Protein AF-A0A552FGT2-F1 (afdb_monomer_lite)

Organism: NCBI:txid2486250

pLDDT: mean 90.69, std 7.22, range [56.94, 96.44]

Radius of gyration: 16.41 Å; chains: 1; bounding box: 35×27×51 Å

Structure (mmCIF, N/CA/C/O backbone):
data_AF-A0A552FGT2-F1
#
_entry.id   AF-A0A552FGT2-F1
#
loop_
_atom_site.group_PDB
_atom_site.id
_atom_site.type_symbol
_atom_site.label_atom_id
_atom_site.label_alt_id
_atom_site.label_comp_id
_atom_site.label_asym_id
_atom_site.label_entity_id
_atom_site.label_seq_id
_atom_site.pdbx_PDB_ins_code
_atom_site.Cartn_x
_atom_site.Cartn_y
_atom_site.Cartn_z
_atom_site.occupancy
_atom_site.B_iso_or_equiv
_atom_site.auth_seq_id
_atom_site.auth_comp_id
_atom_site.auth_asym_id
_atom_site.auth_atom_id
_atom_site.pdbx_PDB_model_num
ATOM 1 N N . MET A 1 1 ? 6.208 9.412 2.079 1.00 71.12 1 MET A N 1
ATOM 2 C CA . MET A 1 1 ? 6.121 8.858 0.702 1.00 71.12 1 MET A CA 1
ATOM 3 C C . MET A 1 1 ? 7.416 8.934 -0.080 1.00 71.12 1 MET A C 1
ATOM 5 O O . MET A 1 1 ? 7.791 7.931 -0.673 1.00 71.12 1 MET A O 1
ATOM 9 N N . THR A 1 2 ? 8.082 10.089 -0.106 1.00 81.69 2 THR A N 1
ATOM 10 C CA . THR A 1 2 ? 9.327 10.293 -0.861 1.00 81.69 2 THR A CA 1
ATOM 11 C C . THR A 1 2 ? 10.428 9.327 -0.417 1.00 81.69 2 THR A C 1
ATOM 13 O O . THR A 1 2 ? 11.010 8.651 -1.255 1.00 81.69 2 THR A O 1
ATOM 16 N N . GLU A 1 3 ? 10.613 9.148 0.892 1.00 89.75 3 GLU A N 1
ATOM 17 C CA . GLU A 1 3 ? 11.582 8.196 1.461 1.00 89.75 3 GLU A CA 1
ATOM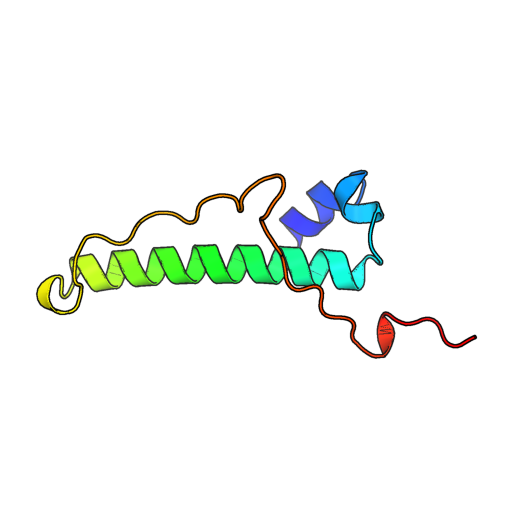 18 C C . GLU A 1 3 ? 11.300 6.743 1.056 1.00 89.75 3 GLU A C 1
ATOM 20 O O . GLU A 1 3 ? 12.181 6.070 0.534 1.00 89.75 3 GLU A O 1
ATOM 25 N N . LEU A 1 4 ? 10.052 6.278 1.204 1.00 88.00 4 LEU A N 1
ATOM 26 C CA . LEU A 1 4 ? 9.655 4.915 0.830 1.00 88.00 4 LEU A CA 1
ATOM 27 C C . LEU A 1 4 ? 9.859 4.647 -0.668 1.00 88.00 4 LEU A C 1
ATOM 29 O O . LEU A 1 4 ? 10.322 3.580 -1.060 1.00 88.00 4 LEU A O 1
ATOM 33 N N . HIS A 1 5 ? 9.544 5.630 -1.513 1.00 90.00 5 HIS A N 1
ATOM 34 C CA . HIS A 1 5 ? 9.837 5.556 -2.939 1.00 90.00 5 HIS A CA 1
ATOM 35 C C . HIS A 1 5 ? 11.346 5.455 -3.197 1.00 90.00 5 HIS A C 1
ATOM 37 O O . HIS A 1 5 ? 11.767 4.584 -3.953 1.00 90.00 5 HIS A O 1
ATOM 43 N N . HIS A 1 6 ? 12.166 6.302 -2.572 1.00 92.81 6 HIS A N 1
ATOM 44 C CA . HIS A 1 6 ? 13.616 6.268 -2.763 1.00 92.81 6 HIS A CA 1
ATOM 45 C C . HIS A 1 6 ? 14.260 4.976 -2.261 1.00 92.81 6 HIS A C 1
ATOM 47 O O . HIS A 1 6 ? 15.200 4.509 -2.900 1.00 92.81 6 HIS A O 1
ATOM 53 N N . ALA A 1 7 ? 13.733 4.390 -1.187 1.00 94.31 7 ALA A N 1
ATOM 54 C CA . ALA A 1 7 ? 14.201 3.118 -0.650 1.00 94.31 7 ALA A CA 1
ATOM 55 C C . ALA A 1 7 ? 13.855 1.928 -1.561 1.00 94.31 7 ALA A C 1
ATOM 57 O O . ALA A 1 7 ? 14.636 0.989 -1.665 1.00 94.31 7 ALA A O 1
ATOM 58 N N . LEU A 1 8 ? 12.695 1.961 -2.227 1.00 93.75 8 LEU A N 1
ATOM 59 C CA . LEU A 1 8 ? 12.186 0.820 -2.995 1.00 93.75 8 LEU A CA 1
ATOM 60 C C . LEU A 1 8 ? 12.401 0.927 -4.506 1.00 93.75 8 LEU A C 1
ATOM 62 O O . LEU A 1 8 ? 12.277 -0.080 -5.188 1.00 93.75 8 LEU A O 1
ATOM 66 N N . LYS A 1 9 ? 12.737 2.101 -5.059 1.00 93.69 9 LYS A N 1
ATOM 67 C CA . LYS A 1 9 ? 12.813 2.314 -6.522 1.00 93.69 9 LYS A CA 1
ATOM 68 C C . LYS A 1 9 ? 13.777 1.379 -7.271 1.00 93.69 9 LYS A C 1
ATOM 70 O O . LYS A 1 9 ? 13.661 1.232 -8.487 1.00 93.69 9 LYS A O 1
ATOM 75 N N . THR A 1 10 ? 14.754 0.801 -6.574 1.00 95.12 10 THR A N 1
ATOM 76 C CA . THR A 1 10 ? 15.746 -0.134 -7.128 1.00 95.12 10 THR A CA 1
ATOM 77 C C . THR A 1 10 ? 15.383 -1.602 -6.914 1.00 95.12 10 THR A C 1
ATOM 79 O O . THR A 1 10 ? 16.109 -2.469 -7.391 1.00 95.12 10 THR A O 1
ATOM 82 N N . SER A 1 11 ? 14.296 -1.910 -6.200 1.00 96.00 11 SER A N 1
ATOM 83 C CA . SER A 1 11 ? 13.899 -3.295 -5.956 1.00 96.00 11 SER A CA 1
ATOM 84 C C . SER A 1 11 ? 13.270 -3.928 -7.198 1.00 96.00 11 SER A C 1
ATOM 86 O O . SER A 1 11 ? 12.607 -3.254 -7.993 1.00 96.00 11 SER A O 1
ATOM 88 N N . ALA A 1 12 ? 13.436 -5.247 -7.333 1.00 96.25 12 ALA A N 1
ATOM 89 C CA . ALA A 1 12 ? 12.850 -6.014 -8.429 1.00 96.25 12 ALA A CA 1
ATOM 90 C C . ALA A 1 12 ? 11.321 -5.849 -8.484 1.00 96.25 12 ALA A C 1
ATOM 92 O O . ALA A 1 12 ? 10.766 -5.586 -9.547 1.00 96.25 12 ALA A O 1
ATOM 93 N N . ASP A 1 13 ? 10.647 -5.904 -7.331 1.00 91.88 13 ASP A N 1
ATOM 94 C CA . ASP A 1 13 ? 9.189 -5.759 -7.243 1.00 91.88 13 ASP A CA 1
ATOM 95 C C . ASP A 1 13 ? 8.705 -4.376 -7.689 1.00 91.88 13 ASP A C 1
ATOM 97 O O . ASP A 1 13 ? 7.660 -4.247 -8.327 1.00 91.88 13 ASP A O 1
ATOM 101 N N . TYR A 1 14 ? 9.458 -3.321 -7.364 1.00 93.94 14 TYR A N 1
ATOM 102 C CA . TYR A 1 14 ? 9.105 -1.967 -7.772 1.00 93.94 14 TYR A CA 1
ATOM 103 C C . TYR A 1 14 ? 9.289 -1.772 -9.279 1.00 93.94 14 TYR A C 1
ATOM 105 O O . TYR A 1 14 ? 8.474 -1.099 -9.913 1.00 93.94 14 TYR A O 1
ATOM 113 N N . GLN A 1 15 ? 10.350 -2.351 -9.844 1.00 94.50 15 GLN A N 1
ATOM 114 C CA . GLN A 1 15 ? 10.679 -2.256 -11.267 1.00 94.50 15 GLN A CA 1
ATOM 115 C C . GLN A 1 15 ? 9.863 -3.215 -12.146 1.00 94.50 15 GLN A C 1
ATOM 117 O O . GLN A 1 15 ? 9.806 -3.022 -13.358 1.00 94.50 15 GLN A O 1
ATOM 122 N N . ALA A 1 16 ? 9.177 -4.196 -11.551 1.00 94.12 16 ALA A N 1
ATOM 123 C CA . ALA A 1 16 ? 8.274 -5.106 -12.255 1.00 94.12 16 ALA A CA 1
ATOM 124 C C . ALA A 1 16 ? 7.055 -4.399 -12.881 1.00 94.12 16 ALA A C 1
ATOM 126 O O . ALA A 1 16 ? 6.382 -4.963 -13.743 1.00 94.12 16 ALA A O 1
ATOM 127 N N . LEU A 1 17 ? 6.755 -3.168 -12.455 1.00 91.94 17 LEU A N 1
ATOM 128 C CA . LEU A 1 17 ? 5.698 -2.325 -13.010 1.00 91.94 17 LEU A CA 1
ATOM 129 C C . LEU A 1 17 ? 6.276 -0.969 -13.447 1.00 91.94 17 LEU A C 1
A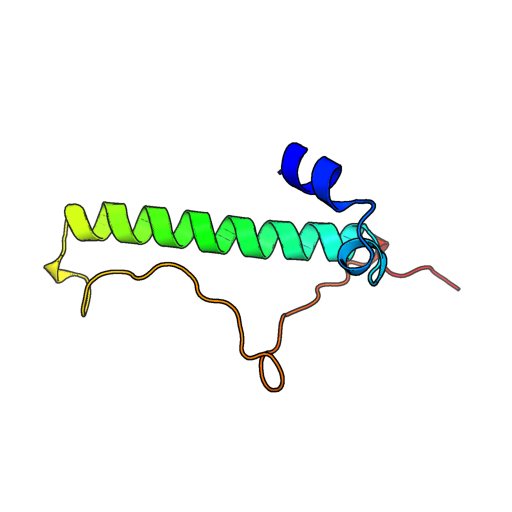TOM 131 O O . LEU A 1 17 ? 7.309 -0.537 -12.928 1.00 91.94 17 LEU A O 1
ATOM 135 N N . PRO A 1 18 ? 5.597 -0.233 -14.351 1.00 91.81 18 PRO A N 1
ATOM 136 C CA . PRO A 1 18 ? 5.978 1.142 -14.646 1.00 91.81 18 PRO A CA 1
ATOM 137 C C . PRO A 1 18 ? 6.050 1.961 -13.354 1.00 91.81 18 PRO A C 1
ATOM 139 O O . PRO A 1 18 ? 5.119 1.921 -12.549 1.00 91.81 18 PRO A O 1
ATOM 142 N N . ALA A 1 19 ? 7.113 2.750 -13.173 1.00 90.81 19 ALA A N 1
ATOM 143 C CA . ALA A 1 19 ? 7.403 3.427 -11.902 1.00 90.81 19 ALA A CA 1
ATOM 144 C C . ALA A 1 19 ? 6.201 4.205 -11.332 1.00 90.81 19 ALA A C 1
ATOM 146 O O . ALA A 1 19 ? 5.927 4.157 -10.134 1.00 90.81 19 ALA A O 1
ATOM 147 N N . LYS A 1 20 ? 5.417 4.870 -12.191 1.00 89.44 20 LYS A N 1
ATOM 148 C C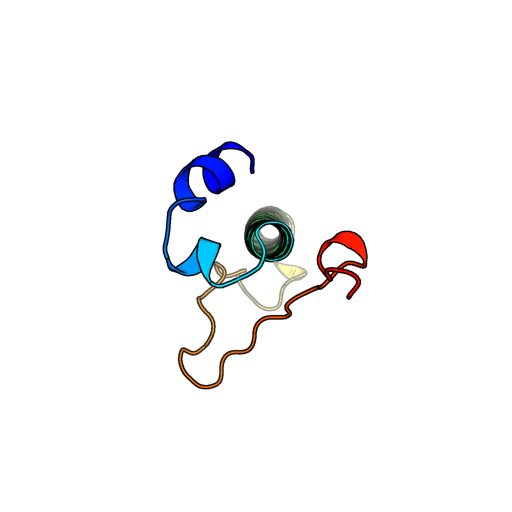A . LYS A 1 20 ? 4.194 5.584 -11.782 1.00 89.44 20 LYS A CA 1
ATOM 149 C C . LYS A 1 20 ? 3.142 4.655 -11.168 1.00 89.44 20 LYS A C 1
ATOM 151 O O . LYS A 1 20 ? 2.508 5.030 -10.186 1.00 89.44 20 LYS A O 1
ATOM 156 N N . VAL A 1 21 ? 2.969 3.452 -11.711 1.00 92.31 21 VAL A N 1
ATOM 157 C CA . VAL A 1 21 ? 2.041 2.441 -11.182 1.00 92.31 21 VAL A CA 1
ATOM 158 C C . VAL A 1 21 ? 2.542 1.938 -9.829 1.00 92.31 21 VAL A C 1
ATOM 160 O O . VAL A 1 21 ? 1.771 1.926 -8.870 1.00 92.31 21 VAL A O 1
ATOM 163 N N . SER A 1 22 ? 3.839 1.644 -9.699 1.00 93.31 22 SER A N 1
ATOM 164 C CA . SER A 1 22 ? 4.454 1.252 -8.420 1.00 93.31 22 SER A CA 1
ATOM 165 C C . SER A 1 22 ? 4.275 2.331 -7.346 1.00 93.31 22 SER A C 1
ATOM 167 O O . SER A 1 22 ? 3.896 2.030 -6.214 1.00 93.31 22 SER A O 1
ATOM 169 N N . GLN A 1 23 ? 4.434 3.614 -7.694 1.00 92.00 23 GLN A N 1
ATOM 170 C CA . GLN A 1 23 ? 4.159 4.729 -6.773 1.00 92.00 23 GLN A CA 1
ATOM 171 C C . GLN A 1 23 ? 2.695 4.778 -6.328 1.00 92.00 23 GLN A C 1
ATOM 173 O O . GLN A 1 23 ? 2.424 5.072 -5.163 1.00 92.00 23 GLN A O 1
ATOM 178 N N . LEU A 1 24 ? 1.744 4.499 -7.225 1.00 92.62 24 LEU A N 1
ATOM 179 C CA . LEU A 1 24 ? 0.326 4.435 -6.868 1.00 92.62 24 LEU A CA 1
ATOM 180 C C . LEU A 1 24 ? 0.041 3.269 -5.914 1.00 92.62 24 LEU A C 1
ATOM 182 O O . LEU A 1 24 ? -0.722 3.455 -4.968 1.00 92.62 24 LEU A O 1
ATOM 186 N N . VAL A 1 25 ? 0.690 2.116 -6.092 1.00 93.94 25 VAL A N 1
ATOM 187 C CA . VAL A 1 25 ? 0.594 0.991 -5.145 1.00 93.94 25 VAL A CA 1
ATOM 188 C C . VAL A 1 25 ? 1.121 1.392 -3.765 1.00 93.94 25 VAL A C 1
ATOM 190 O O . VAL A 1 25 ? 0.433 1.175 -2.768 1.00 93.94 25 VAL A O 1
ATOM 193 N N . LEU A 1 26 ? 2.273 2.067 -3.685 1.00 93.75 26 LEU A N 1
ATOM 194 C CA . LEU A 1 26 ? 2.792 2.570 -2.404 1.00 93.75 26 LEU A CA 1
ATOM 195 C C . LEU A 1 26 ? 1.823 3.562 -1.736 1.00 93.75 26 LEU A C 1
ATOM 197 O O . LEU A 1 26 ? 1.614 3.499 -0.525 1.00 93.75 26 LEU A O 1
ATOM 201 N N . LYS A 1 27 ? 1.176 4.442 -2.515 1.00 93.06 27 LYS A N 1
ATOM 202 C CA . LYS A 1 27 ? 0.145 5.363 -2.000 1.00 93.06 27 LYS A CA 1
ATOM 203 C C . LYS A 1 27 ? -1.088 4.625 -1.475 1.00 93.06 27 LYS A C 1
ATOM 205 O O . LYS A 1 27 ? -1.673 5.061 -0.485 1.00 93.06 27 LYS A O 1
ATOM 210 N N . GLN A 1 28 ? -1.498 3.527 -2.116 1.00 93.94 28 GLN A N 1
ATOM 211 C CA . GLN A 1 28 ? -2.594 2.692 -1.612 1.00 93.94 28 GLN A CA 1
ATOM 212 C C . GLN A 1 28 ? -2.244 2.124 -0.235 1.00 93.94 28 GLN A C 1
ATOM 214 O O . GLN A 1 28 ? -3.042 2.263 0.690 1.00 93.94 28 GLN A O 1
ATOM 219 N N . VAL A 1 29 ? -1.040 1.561 -0.084 1.00 93.12 29 VAL A N 1
ATOM 220 C CA . VAL A 1 29 ? -0.555 1.020 1.196 1.00 93.12 29 VAL A CA 1
ATOM 221 C C . VAL A 1 29 ? -0.550 2.107 2.271 1.00 93.12 29 VAL A C 1
ATOM 223 O O . VAL A 1 29 ? -1.158 1.929 3.324 1.00 93.12 29 VAL A O 1
ATOM 226 N N . GLU A 1 30 ? 0.053 3.264 1.992 1.00 93.81 30 GLU A N 1
ATOM 227 C CA . GLU A 1 30 ? 0.096 4.384 2.938 1.00 93.81 30 GLU A CA 1
ATOM 228 C C . GLU A 1 30 ? -1.311 4.825 3.376 1.00 93.81 30 GLU A C 1
ATOM 230 O O . GLU A 1 30 ? -1.567 5.016 4.568 1.00 93.81 30 GLU A O 1
ATOM 235 N N . LYS A 1 31 ? -2.248 4.952 2.427 1.00 94.00 31 LYS A N 1
ATOM 236 C CA . LYS A 1 31 ? -3.642 5.306 2.722 1.00 94.00 31 LYS A CA 1
ATOM 237 C C . LYS A 1 31 ? -4.294 4.279 3.646 1.00 94.00 31 LYS A C 1
ATOM 239 O O . LYS A 1 31 ? -4.999 4.674 4.574 1.00 94.00 31 LYS A O 1
ATOM 244 N N . THR A 1 32 ? -4.063 2.988 3.412 1.00 94.44 32 THR A N 1
ATOM 245 C CA . THR A 1 32 ? -4.597 1.915 4.256 1.00 94.44 32 THR A CA 1
ATOM 246 C C . THR A 1 32 ? -4.065 2.018 5.686 1.00 94.44 32 THR A C 1
ATOM 248 O O . THR A 1 32 ? -4.865 2.007 6.618 1.00 94.44 32 THR A O 1
ATOM 251 N N . PHE A 1 33 ? -2.757 2.215 5.876 1.00 93.75 33 PHE A N 1
ATOM 252 C CA . PHE A 1 33 ? -2.175 2.373 7.216 1.00 93.75 33 PHE A CA 1
ATOM 253 C C . PHE A 1 33 ? -2.690 3.624 7.940 1.00 93.75 33 PHE A C 1
ATOM 255 O O . PHE A 1 33 ? -3.116 3.534 9.090 1.00 93.75 33 PHE A O 1
ATOM 262 N N . LYS A 1 34 ? -2.751 4.772 7.252 1.00 94.31 34 LYS A N 1
ATOM 263 C CA . LYS A 1 34 ? -3.340 6.007 7.802 1.00 94.31 34 LYS A CA 1
ATOM 264 C C . LYS A 1 34 ? -4.804 5.819 8.201 1.00 94.31 34 LYS A C 1
ATOM 266 O O . LYS A 1 34 ? -5.242 6.354 9.215 1.00 94.31 34 LYS A O 1
ATOM 271 N N . SER A 1 35 ? -5.572 5.073 7.407 1.00 94.75 35 SER A N 1
ATOM 272 C CA . SER A 1 35 ? -6.966 4.755 7.727 1.00 94.75 35 SER A CA 1
ATOM 273 C C . SER A 1 35 ? -7.082 3.885 8.979 1.00 94.75 35 SER A C 1
ATOM 275 O O . SER A 1 35 ? -7.965 4.132 9.795 1.00 94.75 35 SER A O 1
ATOM 277 N N . SER A 1 36 ? -6.203 2.894 9.147 1.00 94.06 36 SER A N 1
ATOM 278 C CA . SER A 1 36 ? -6.179 2.045 10.342 1.00 94.06 36 SER A CA 1
ATOM 279 C C . SER A 1 36 ? -5.824 2.826 11.602 1.00 94.06 36 SER A C 1
ATOM 281 O O . SER A 1 36 ? -6.517 2.677 12.601 1.00 94.06 36 SER A O 1
ATOM 283 N N . GLN A 1 37 ? -4.827 3.714 11.540 1.00 94.44 37 GLN A N 1
ATOM 284 C CA . GLN A 1 37 ? -4.478 4.580 12.670 1.00 94.44 37 GLN A CA 1
ATOM 285 C C . GLN A 1 37 ? -5.663 5.465 13.091 1.00 94.44 37 GLN A C 1
ATOM 287 O O . GLN A 1 37 ? -6.023 5.513 14.264 1.00 94.44 37 GLN A O 1
ATOM 292 N N . LYS A 1 38 ? -6.338 6.102 12.125 1.00 95.38 38 LYS A N 1
ATOM 293 C CA . LYS A 1 38 ? -7.542 6.904 12.397 1.00 95.38 38 LYS A CA 1
ATOM 294 C C . LYS A 1 38 ? -8.678 6.077 12.996 1.00 95.38 38 LYS A C 1
ATOM 296 O O . LYS A 1 38 ? -9.398 6.568 13.860 1.00 95.38 38 LYS A O 1
ATOM 301 N N . ALA A 1 39 ? -8.859 4.841 12.530 1.00 94.94 39 ALA A N 1
ATOM 302 C CA . ALA A 1 39 ? -9.859 3.940 13.088 1.00 94.94 39 ALA A CA 1
ATOM 303 C C . ALA A 1 39 ? -9.541 3.604 14.551 1.00 94.94 39 ALA A C 1
ATOM 305 O O . ALA A 1 39 ? -10.441 3.654 15.382 1.00 94.94 39 ALA A O 1
ATOM 306 N N . GLU A 1 40 ? -8.276 3.335 14.880 1.00 95.06 40 GLU A N 1
ATOM 307 C CA . GLU A 1 40 ? -7.831 3.066 16.252 1.00 95.06 40 GLU A CA 1
ATOM 308 C C . GLU A 1 40 ? -8.038 4.279 17.176 1.00 95.06 40 GLU A C 1
ATOM 310 O O . GLU A 1 40 ? -8.596 4.152 18.266 1.00 95.06 40 GLU A O 1
ATOM 315 N N . GLU A 1 41 ? -7.662 5.479 16.730 1.00 95.25 41 GLU A N 1
ATOM 316 C CA . GLU A 1 41 ? -7.901 6.723 17.473 1.00 95.25 41 GLU A CA 1
ATOM 317 C C . GLU A 1 41 ? -9.394 6.965 17.727 1.00 95.25 41 GLU A C 1
ATOM 319 O O . GLU A 1 41 ? -9.794 7.371 18.821 1.00 95.25 41 GLU A O 1
ATOM 324 N N . GLN A 1 42 ? -10.235 6.707 16.725 1.00 96.44 42 GLN A N 1
ATOM 325 C CA . GLN A 1 42 ? -11.680 6.869 16.842 1.00 96.44 42 GLN A CA 1
ATOM 326 C C . GLN A 1 42 ? -12.314 5.784 17.721 1.00 96.44 42 GLN A C 1
ATOM 328 O O . GLN A 1 42 ? -13.272 6.076 18.439 1.00 96.44 42 GLN A O 1
ATOM 333 N N . PHE A 1 43 ? -11.771 4.565 17.715 1.00 96.00 43 PHE A N 1
ATOM 334 C CA . PHE A 1 43 ? -12.185 3.490 18.614 1.00 96.00 43 PHE A CA 1
ATOM 335 C C . PHE A 1 43 ? -11.904 3.848 20.076 1.00 96.00 43 PHE A C 1
ATOM 337 O O . PHE A 1 43 ? -12.797 3.711 20.906 1.00 96.00 43 PHE A O 1
ATOM 344 N N . LYS A 1 44 ? -10.731 4.428 20.377 1.00 94.06 44 LYS A N 1
ATOM 345 C CA . LYS A 1 44 ? -10.400 4.935 21.725 1.00 94.06 44 LYS A CA 1
ATOM 346 C C . LYS A 1 44 ? -11.385 6.008 22.212 1.00 94.06 44 LYS A C 1
ATOM 348 O O . LYS A 1 44 ? -11.690 6.064 23.397 1.00 94.06 44 LYS A O 1
ATOM 353 N N . LYS A 1 45 ? -11.900 6.850 21.308 1.00 96.31 45 LYS A N 1
ATOM 354 C CA . LYS A 1 45 ? -12.862 7.925 21.632 1.00 96.31 45 LYS A CA 1
ATOM 355 C C . LYS A 1 45 ? -14.314 7.456 21.715 1.00 96.31 45 LYS A C 1
ATOM 357 O O . LYS A 1 45 ? -15.121 8.058 22.417 1.00 96.31 45 LYS A O 1
ATOM 362 N N . SER A 1 46 ? -14.706 6.474 20.912 1.00 95.25 46 SER A N 1
ATOM 363 C CA . SER A 1 46 ? -16.104 6.052 20.773 1.00 95.25 46 SER A CA 1
ATOM 364 C C . SER A 1 46 ? -16.186 4.567 20.413 1.00 95.25 46 SER A C 1
ATOM 366 O O . SER A 1 46 ? -16.567 4.239 19.284 1.00 95.25 46 SER A O 1
ATOM 368 N N . PRO A 1 47 ? -15.861 3.662 21.353 1.00 92.31 47 PRO A N 1
ATOM 369 C CA . PRO A 1 47 ? -15.798 2.226 21.077 1.00 92.31 47 PRO A CA 1
ATOM 370 C C . PRO A 1 47 ? -17.154 1.664 20.627 1.00 92.31 47 PRO A C 1
ATOM 372 O O . PRO A 1 47 ? -17.205 0.823 19.737 1.00 92.31 47 PRO A O 1
ATOM 375 N N . ASN A 1 48 ? -18.259 2.225 21.129 1.00 94.62 48 ASN A N 1
ATOM 376 C CA . ASN A 1 48 ? -19.632 1.810 20.809 1.00 94.62 48 ASN A CA 1
ATOM 377 C C . ASN A 1 48 ? -20.015 1.978 19.325 1.00 94.62 48 ASN A C 1
ATOM 379 O O . ASN A 1 48 ? -21.021 1.428 18.890 1.00 94.62 48 ASN A O 1
ATOM 383 N N . LYS A 1 49 ? -19.251 2.755 18.540 1.00 92.94 49 LYS A N 1
ATOM 384 C CA . LYS A 1 49 ? -19.477 2.919 17.090 1.00 92.94 49 LYS A CA 1
ATOM 385 C C . LYS A 1 49 ? -18.872 1.785 16.256 1.00 92.94 49 LYS A C 1
ATOM 387 O O . LYS A 1 49 ? -19.049 1.769 15.041 1.00 92.94 49 LYS A O 1
ATOM 392 N N . PHE A 1 50 ? -18.136 0.875 16.886 1.00 93.56 50 PHE A N 1
ATOM 393 C CA . PHE A 1 50 ? -17.439 -0.218 16.227 1.00 93.56 50 PHE A CA 1
ATOM 394 C C . PHE A 1 50 ? -17.996 -1.551 16.712 1.00 93.56 50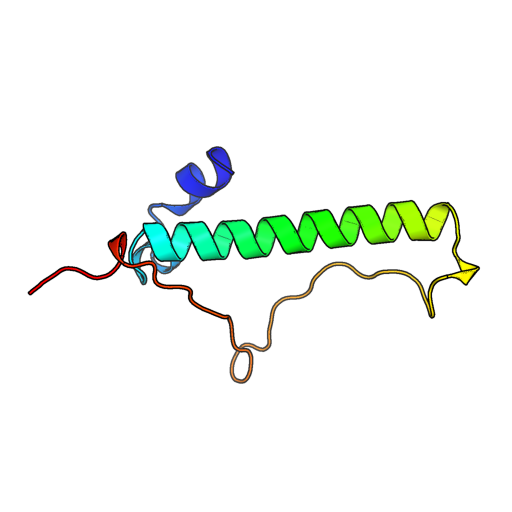 PHE A C 1
ATOM 396 O O . PHE A 1 50 ? -18.346 -1.715 17.875 1.00 93.56 50 PHE A O 1
ATOM 403 N N . THR A 1 51 ? -18.022 -2.540 15.824 1.00 92.19 51 THR A N 1
ATOM 404 C CA . THR A 1 51 ? -18.391 -3.921 16.173 1.00 92.19 51 THR A CA 1
ATOM 405 C C . THR A 1 51 ? -17.253 -4.678 16.869 1.00 92.19 51 THR A C 1
ATOM 407 O O . THR A 1 51 ? -17.407 -5.844 17.217 1.00 92.19 51 THR A O 1
ATOM 410 N N . GLY A 1 52 ? -16.089 -4.046 17.024 1.00 91.44 52 GLY A N 1
ATOM 411 C CA . GLY A 1 52 ? -14.898 -4.608 17.648 1.00 91.44 52 GLY A CA 1
ATOM 412 C C . GLY A 1 52 ? -13.673 -3.723 17.426 1.00 91.44 52 GLY A C 1
ATOM 413 O O . GLY A 1 52 ? -13.728 -2.734 16.694 1.00 91.44 52 GLY A O 1
ATOM 414 N N . GLU A 1 53 ? -12.560 -4.095 18.053 1.00 90.75 53 GLU A N 1
ATOM 415 C CA . GLU A 1 53 ? -11.307 -3.346 17.968 1.00 90.75 53 GLU A CA 1
ATOM 416 C C . GLU A 1 53 ? -10.741 -3.339 16.529 1.00 90.75 53 GLU A C 1
ATOM 418 O O . GLU A 1 53 ? -10.610 -4.406 15.907 1.00 90.75 53 GLU A O 1
ATOM 423 N N . PRO A 1 54 ? -10.397 -2.157 15.976 1.00 91.75 54 PRO A N 1
ATOM 424 C CA . PRO A 1 54 ? -9.729 -2.044 14.686 1.00 91.75 54 PRO A CA 1
ATOM 425 C C . PRO A 1 54 ? -8.406 -2.809 14.674 1.00 91.75 54 PRO A C 1
ATOM 427 O O . PRO A 1 54 ? -7.582 -2.678 15.571 1.00 91.75 54 PRO A O 1
ATOM 430 N N . LYS A 1 55 ? -8.175 -3.592 13.618 1.00 89.56 55 LYS A N 1
ATOM 431 C CA . LYS A 1 55 ? -6.952 -4.389 13.460 1.00 89.56 55 LYS A CA 1
ATOM 432 C C . LYS A 1 55 ? -6.018 -3.760 12.438 1.00 89.56 55 LYS A C 1
ATOM 434 O O . LYS A 1 55 ? -6.458 -3.115 11.482 1.00 89.56 55 LYS A O 1
ATOM 439 N N . LEU A 1 56 ? -4.723 -4.016 12.611 1.00 91.44 56 LEU A N 1
ATOM 440 C CA . LEU A 1 56 ? -3.712 -3.620 11.637 1.00 91.44 56 LEU A CA 1
ATOM 441 C C . LEU A 1 56 ? -3.983 -4.253 10.260 1.00 91.44 56 LEU A C 1
ATOM 443 O O . LEU A 1 56 ? -4.422 -5.411 10.189 1.00 91.44 56 LEU A O 1
ATOM 447 N N . PRO A 1 57 ? -3.691 -3.528 9.162 1.00 92.75 57 PRO A N 1
ATOM 448 C CA . PRO A 1 57 ? -3.777 -4.073 7.816 1.00 92.75 57 PRO A CA 1
ATOM 449 C C . PRO A 1 57 ? -2.897 -5.311 7.686 1.00 92.75 57 PRO A C 1
ATOM 451 O O . PRO A 1 57 ? -1.730 -5.304 8.072 1.00 92.75 57 PRO A O 1
ATOM 454 N N . ARG A 1 58 ? -3.452 -6.373 7.108 1.00 92.56 58 ARG A N 1
ATOM 455 C CA . ARG A 1 58 ? -2.711 -7.601 6.810 1.00 92.56 58 ARG A CA 1
ATOM 456 C C . ARG A 1 58 ? -2.351 -7.654 5.334 1.00 92.56 58 ARG A C 1
ATOM 458 O O . ARG A 1 58 ? -2.995 -7.022 4.496 1.00 92.56 58 ARG A O 1
ATOM 465 N N . TYR A 1 59 ? -1.340 -8.455 5.019 1.00 92.19 59 TYR A N 1
ATOM 466 C CA . TYR A 1 59 ? -1.044 -8.806 3.638 1.00 92.19 59 TYR A CA 1
ATOM 467 C C . TYR A 1 59 ? -2.227 -9.535 2.997 1.00 92.19 59 TYR A C 1
ATOM 469 O O . TYR A 1 59 ? -2.967 -10.271 3.654 1.00 92.19 59 TYR A O 1
ATOM 477 N N . LYS A 1 60 ? -2.388 -9.328 1.690 1.00 91.62 60 LYS A N 1
ATOM 478 C CA . LYS A 1 60 ? -3.344 -10.085 0.881 1.00 91.62 60 LYS A CA 1
ATOM 479 C C . LYS A 1 60 ? -2.857 -11.525 0.712 1.00 91.62 60 LYS A C 1
ATOM 481 O O . LYS A 1 60 ? -1.665 -11.801 0.830 1.00 91.62 60 LYS A O 1
ATOM 486 N N . ASP A 1 61 ? -3.785 -12.432 0.415 1.00 95.81 61 ASP A N 1
ATOM 487 C CA . ASP A 1 61 ? -3.450 -13.832 0.152 1.00 95.81 61 ASP A CA 1
ATOM 488 C C . ASP A 1 61 ? -2.435 -13.958 -0.999 1.00 95.81 61 ASP A C 1
ATOM 490 O O . ASP A 1 61 ? -2.556 -13.280 -2.020 1.00 95.81 61 ASP A O 1
ATOM 494 N N . LYS A 1 62 ? -1.442 -14.840 -0.851 1.00 90.94 62 LYS A N 1
ATOM 495 C CA . LYS A 1 62 ? -0.329 -14.960 -1.808 1.00 90.94 62 LYS A CA 1
ATOM 496 C C . LYS A 1 62 ? -0.756 -15.464 -3.194 1.00 90.94 62 LYS A C 1
ATOM 498 O O . LYS A 1 62 ? -0.071 -15.174 -4.167 1.00 90.94 62 LYS A O 1
ATOM 503 N N . LYS A 1 63 ? -1.846 -16.235 -3.297 1.00 93.38 63 LYS A N 1
ATOM 504 C CA . LYS A 1 63 ? -2.313 -16.854 -4.557 1.00 93.38 63 LYS A CA 1
ATOM 505 C C . LYS A 1 63 ? -3.609 -16.217 -5.065 1.00 93.38 63 LYS A C 1
ATOM 507 O O . LYS A 1 63 ? -3.748 -15.901 -6.249 1.00 93.38 63 LYS A O 1
ATOM 512 N N . LYS A 1 64 ? -4.570 -16.033 -4.162 1.00 95.00 64 LYS A N 1
ATOM 513 C 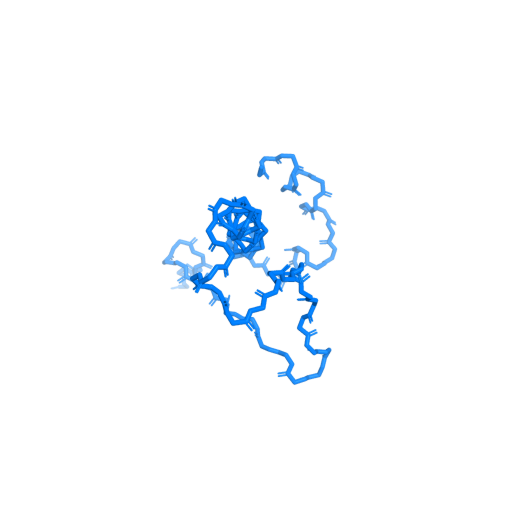CA . LYS A 1 64 ? -5.922 -15.524 -4.426 1.00 95.00 64 LYS A CA 1
ATOM 514 C C . LYS A 1 64 ? -6.054 -14.024 -4.161 1.00 95.00 64 LYS A C 1
ATOM 516 O O . LYS A 1 64 ? -7.039 -13.424 -4.579 1.00 95.00 64 LYS A O 1
ATOM 521 N N . GLY A 1 65 ? -5.081 -13.403 -3.493 1.00 92.81 65 GLY A N 1
ATOM 522 C CA . GLY A 1 65 ? -5.086 -11.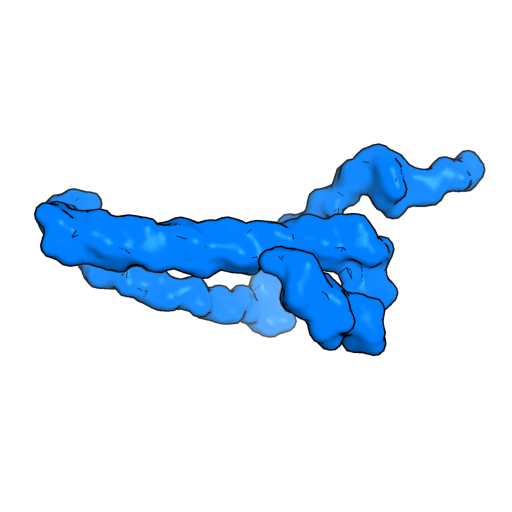968 -3.244 1.00 92.81 65 GLY A CA 1
ATOM 523 C C . GLY A 1 65 ? -4.975 -11.188 -4.547 1.00 92.81 65 GLY A C 1
ATOM 524 O O . GLY A 1 65 ? -4.207 -11.533 -5.447 1.00 92.81 65 GLY A O 1
ATOM 525 N N . ARG A 1 66 ? -5.772 -10.126 -4.662 1.00 93.12 66 ARG A N 1
ATOM 526 C CA . ARG A 1 66 ? -5.766 -9.226 -5.818 1.00 93.12 66 ARG A CA 1
ATOM 527 C C . ARG A 1 66 ? -5.537 -7.800 -5.353 1.00 93.12 66 ARG A C 1
ATOM 529 O O . ARG A 1 66 ? -6.176 -7.341 -4.402 1.00 93.12 66 ARG A O 1
ATOM 536 N N . ASN A 1 67 ? -4.616 -7.096 -6.006 1.00 92.31 67 ASN A N 1
ATOM 537 C CA . ASN A 1 67 ? -4.428 -5.665 -5.812 1.00 92.31 67 ASN A CA 1
ATOM 538 C C . ASN A 1 67 ? -4.848 -4.892 -7.056 1.00 92.31 67 ASN A C 1
ATOM 540 O O . ASN A 1 67 ? -4.611 -5.345 -8.170 1.00 92.31 67 ASN A O 1
ATOM 544 N N . VAL A 1 68 ? -5.473 -3.733 -6.855 1.00 92.62 68 VAL A N 1
ATOM 545 C CA . VAL A 1 68 ? -5.887 -2.877 -7.966 1.00 92.62 68 VAL A CA 1
ATOM 546 C C . VAL A 1 68 ? -4.660 -2.131 -8.474 1.00 92.62 68 VAL A C 1
ATOM 548 O O . VAL A 1 68 ? -4.031 -1.377 -7.730 1.00 92.62 68 VAL A O 1
ATOM 551 N N . LEU A 1 69 ? -4.329 -2.334 -9.747 1.00 92.69 69 LEU A N 1
ATOM 552 C CA . LEU A 1 69 ? -3.301 -1.567 -10.439 1.00 92.69 69 LEU A CA 1
ATOM 553 C C . LEU A 1 69 ? -3.976 -0.485 -11.274 1.00 92.69 69 LEU A C 1
ATOM 555 O O . LEU A 1 69 ? -4.739 -0.771 -12.192 1.00 92.69 69 LEU A O 1
ATOM 559 N N . THR A 1 70 ? -3.714 0.771 -10.927 1.00 89.88 70 THR A N 1
ATOM 560 C CA . THR A 1 70 ? -4.271 1.921 -11.637 1.00 89.88 70 THR A CA 1
ATOM 561 C C . THR A 1 70 ? -3.260 2.420 -12.657 1.00 89.88 70 THR A C 1
ATOM 563 O O . THR A 1 70 ? -2.166 2.848 -12.290 1.00 89.88 70 THR A O 1
ATOM 566 N N . TYR A 1 71 ? -3.649 2.409 -13.929 1.00 90.00 71 TYR A N 1
ATOM 567 C CA . TYR A 1 71 ? -2.875 2.990 -15.020 1.00 90.00 71 TYR A CA 1
ATOM 568 C C . TYR A 1 71 ? -3.485 4.338 -15.374 1.00 90.00 71 TYR A C 1
ATOM 570 O O . TYR A 1 71 ? -4.622 4.415 -15.832 1.00 90.00 71 TYR A O 1
ATOM 578 N N . ASN A 1 72 ? -2.741 5.414 -15.132 1.00 82.44 72 ASN A N 1
ATOM 579 C CA . ASN A 1 72 ? -3.112 6.708 -15.684 1.00 82.44 72 ASN A CA 1
ATOM 580 C C . ASN A 1 72 ? -2.640 6.793 -17.142 1.00 82.44 72 ASN A C 1
ATOM 582 O O . ASN A 1 72 ? -1.741 6.063 -17.556 1.00 82.44 72 ASN A O 1
ATOM 586 N N . TYR A 1 73 ? -3.220 7.707 -17.921 1.00 82.81 73 TYR A N 1
ATOM 587 C CA . TYR A 1 73 ? -2.858 7.889 -19.333 1.00 82.81 73 TYR A CA 1
ATOM 588 C C . TYR A 1 73 ? -1.349 8.121 -19.536 1.00 82.81 73 TYR A C 1
ATOM 590 O O . TYR A 1 73 ? -0.777 7.733 -20.542 1.00 82.81 73 TYR A O 1
ATOM 598 N N . GLN A 1 74 ? -0.680 8.701 -18.535 1.00 74.06 74 GLN A N 1
ATOM 599 C CA . GLN A 1 74 ? 0.759 8.956 -18.550 1.00 74.06 74 GLN A CA 1
ATOM 600 C C . GLN A 1 74 ? 1.639 7.738 -18.209 1.00 74.06 74 GLN A C 1
ATOM 602 O O . GLN A 1 74 ? 2.865 7.875 -18.190 1.00 74.06 74 GLN A O 1
ATOM 607 N N . ALA A 1 75 ? 1.043 6.610 -17.821 1.00 76.19 75 ALA A N 1
ATOM 608 C CA . ALA A 1 75 ? 1.723 5.346 -17.541 1.00 76.19 75 ALA A CA 1
ATOM 609 C C . ALA A 1 75 ? 1.644 4.377 -18.730 1.00 76.19 75 ALA A C 1
ATOM 611 O O . ALA A 1 75 ? 2.302 3.340 -18.713 1.00 76.19 75 ALA A O 1
ATOM 612 N N . ILE A 1 76 ? 0.851 4.715 -19.748 1.00 77.56 76 ILE A N 1
ATOM 613 C CA . ILE A 1 76 ? 0.732 3.966 -20.993 1.00 77.56 76 ILE A CA 1
ATOM 614 C C . ILE A 1 76 ? 1.603 4.684 -22.025 1.00 77.56 76 ILE A C 1
ATOM 616 O O . ILE A 1 76 ? 1.365 5.849 -22.339 1.00 77.56 76 ILE A O 1
ATOM 620 N N . SER A 1 77 ? 2.635 4.011 -22.535 1.00 70.06 77 SER A N 1
ATOM 621 C CA . SER A 1 77 ? 3.398 4.544 -23.665 1.00 70.06 77 SER A CA 1
ATOM 622 C C . SER A 1 77 ? 2.485 4.575 -24.887 1.00 70.06 77 SER A C 1
ATOM 624 O O . SER A 1 77 ? 1.883 3.553 -25.219 1.00 70.06 77 SER A O 1
ATOM 626 N N . LYS A 1 78 ? 2.377 5.723 -25.564 1.00 65.19 78 LYS A N 1
ATOM 627 C CA . LYS A 1 78 ? 1.778 5.748 -26.903 1.00 65.19 78 LYS A CA 1
ATOM 628 C C . LYS A 1 78 ? 2.728 4.995 -27.831 1.00 65.19 78 LYS A C 1
ATOM 630 O O . LYS A 1 78 ? 3.931 5.250 -27.789 1.00 65.19 78 LYS A O 1
ATOM 635 N N . LYS A 1 79 ? 2.194 4.028 -28.567 1.00 56.94 79 LYS A N 1
ATOM 636 C CA . LYS A 1 79 ? 2.888 3.386 -29.679 1.00 56.94 79 LYS A CA 1
ATOM 637 C C . LYS A 1 79 ? 2.523 4.113 -30.964 1.00 56.94 79 LYS A C 1
ATOM 639 O O . LYS A 1 79 ? 1.370 4.599 -31.022 1.00 56.94 79 LYS A O 1
#

Foldseek 3Di:
DVVVLVVPVPPPVCVVAQVVQSVVVVVVVVVLQVVLVVQQVVCVVCVVVDPDHRDGDDDADPPPGDDDGDDDPVRDDDD

Secondary structure (DSSP, 8-state):
-HHHHHHHTTSHHHHTS-HHHHHHHHHHHHHHHHHHHHHHHHHHH-GGGSSS---PPPPPPTTT--------GGGSPP-

Sequence (79 aa):
MTELHHALKTSADYQALPAKVSQLVLKQVEKTFKSSQKAEEQFKKSPNKFTGEPKLPRYKDKKKGRNVLTYNYQAISKK